Protein AF-A0A5E5PT54-F1 (afdb_monomer_lite)

Secondary structure (DSSP, 8-state):
-PPP-PPPP-S-----PPEEEE-TTSPEEEEEE--PPPSSS-----EEEEETT--EETTEE-

Radius of gyration: 17.33 Å; chains: 1; bounding box: 30×24×51 Å

Sequence (62 aa):
MPKLSIPKSGGSFSARTGSYEVGNQGEGSFGVPLGIPNARGVKPSLHLSYNSGSGMEVFGLG

pLDDT: mean 90.1, std 6.67, range [67.38, 97.0]

Structure (mmCIF, N/CA/C/O backbone):
data_AF-A0A5E5PT54-F1
#
_entry.id   AF-A0A5E5PT54-F1
#
loop_
_atom_site.group_PDB
_atom_site.id
_atom_site.type_symbol
_atom_site.label_atom_id
_atom_site.label_alt_id
_atom_site.label_comp_id
_atom_site.label_asym_id
_atom_site.label_entity_id
_atom_site.label_seq_id
_atom_site.pdbx_PDB_ins_code
_atom_site.Cartn_x
_atom_site.Cartn_y
_atom_site.Cartn_z
_atom_site.occupancy
_atom_site.B_iso_or_equiv
_atom_site.auth_seq_id
_atom_site.auth_comp_id
_atom_site.auth_asym_id
_atom_site.auth_atom_id
_atom_site.pdbx_PDB_model_num
ATOM 1 N N . MET A 1 1 ? -8.860 -8.285 31.460 1.00 67.38 1 MET A N 1
ATOM 2 C CA . MET A 1 1 ? -9.969 -7.387 31.063 1.00 67.38 1 MET A CA 1
ATOM 3 C C . MET A 1 1 ? -9.435 -6.393 30.035 1.00 67.38 1 MET A C 1
ATOM 5 O O . MET A 1 1 ? -8.358 -5.858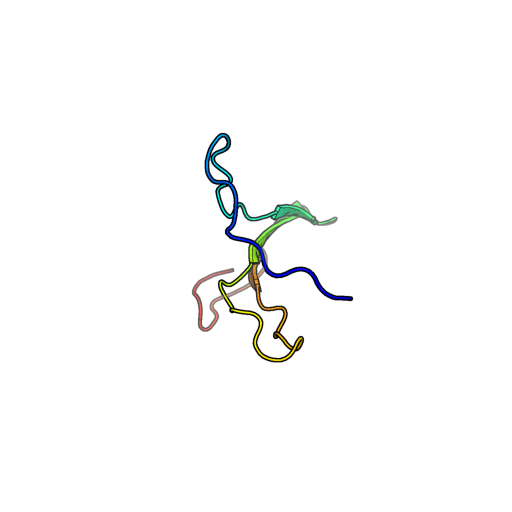 30.288 1.00 67.38 1 MET A O 1
ATOM 9 N N . PRO A 1 2 ? -10.093 -6.184 28.878 1.00 85.06 2 PRO A N 1
ATOM 10 C CA . PRO A 1 2 ? -9.659 -5.188 27.896 1.00 85.06 2 PRO A CA 1
ATOM 11 C C . PRO A 1 2 ? -9.642 -3.794 28.530 1.00 85.06 2 PRO A C 1
ATOM 13 O O . PRO A 1 2 ? -10.576 -3.433 29.246 1.00 85.06 2 PRO A O 1
ATOM 16 N N . LYS A 1 3 ? -8.575 -3.025 28.304 1.00 89.00 3 LYS A N 1
ATOM 17 C CA . LYS A 1 3 ? -8.418 -1.688 28.882 1.00 89.00 3 LYS A CA 1
ATOM 18 C C . LYS A 1 3 ? -8.878 -0.637 27.880 1.00 89.00 3 LYS A C 1
ATOM 20 O O . LYS A 1 3 ? -8.352 -0.573 26.773 1.00 89.00 3 LYS A O 1
ATOM 25 N N . LEU A 1 4 ? -9.828 0.198 28.289 1.00 92.75 4 LEU A N 1
ATOM 26 C CA . LEU A 1 4 ? -10.201 1.393 27.543 1.00 92.75 4 LEU A CA 1
ATOM 27 C C . LEU A 1 4 ? -9.194 2.505 27.857 1.00 92.75 4 LEU A C 1
ATOM 29 O O . LEU A 1 4 ? -8.934 2.805 29.023 1.00 92.75 4 LEU A O 1
ATOM 33 N N . SER A 1 5 ? -8.601 3.100 26.828 1.00 92.06 5 SER A N 1
ATOM 34 C CA . SER A 1 5 ? -7.647 4.200 26.980 1.00 92.06 5 SER A CA 1
ATOM 35 C C . SER A 1 5 ? -7.686 5.133 25.783 1.00 92.06 5 SER A C 1
ATOM 37 O O . SER A 1 5 ? -7.884 4.687 24.655 1.00 92.06 5 SER A O 1
ATOM 39 N N . ILE A 1 6 ? -7.415 6.412 26.031 1.00 90.94 6 ILE A N 1
ATOM 40 C CA . ILE A 1 6 ? -7.198 7.402 24.977 1.00 90.94 6 ILE A CA 1
ATOM 41 C C . ILE A 1 6 ? -5.799 7.165 24.375 1.00 90.94 6 ILE A C 1
ATOM 43 O O . ILE A 1 6 ? -4.848 6.967 25.142 1.00 90.94 6 ILE A O 1
ATOM 47 N N . PRO A 1 7 ? -5.641 7.175 23.038 1.00 86.12 7 PRO A N 1
ATOM 48 C CA . PRO A 1 7 ? -4.329 7.102 22.409 1.00 86.12 7 PRO A CA 1
ATOM 49 C C . PRO A 1 7 ? -3.445 8.258 22.886 1.00 86.12 7 PRO A C 1
ATOM 51 O O . PRO A 1 7 ? -3.829 9.422 22.790 1.00 86.12 7 PRO A O 1
ATOM 54 N N . LYS A 1 8 ? -2.249 7.952 23.392 1.00 86.75 8 LYS A N 1
ATOM 55 C CA . LYS A 1 8 ? -1.237 8.979 23.663 1.00 86.75 8 LYS A CA 1
ATOM 56 C C . LYS A 1 8 ? -0.625 9.385 22.320 1.00 86.75 8 LYS A C 1
ATOM 58 O O . LYS A 1 8 ? -0.114 8.525 21.609 1.00 86.75 8 LYS A O 1
ATOM 63 N N . SER A 1 9 ? -0.747 10.654 21.941 1.00 80.19 9 SER A N 1
ATOM 64 C CA . SER A 1 9 ? -0.382 11.132 20.602 1.00 80.19 9 SER A CA 1
ATOM 65 C C . SER A 1 9 ? 1.056 11.644 20.501 1.00 80.19 9 SER A C 1
ATOM 67 O O . SER A 1 9 ? 1.565 12.223 21.456 1.00 80.19 9 SER A O 1
ATOM 69 N N . GLY A 1 10 ? 1.604 11.591 19.282 1.00 78.81 10 GLY A N 1
ATOM 70 C CA . GLY A 1 10 ? 2.693 12.458 18.814 1.00 78.81 10 GLY A CA 1
ATOM 71 C C . GLY A 1 10 ? 4.103 11.879 18.963 1.00 78.81 10 GLY A C 1
ATOM 72 O O . GLY A 1 10 ? 4.411 11.222 19.950 1.00 78.81 10 GLY A O 1
ATOM 73 N N . GLY A 1 11 ? 4.964 12.135 17.969 1.00 80.44 11 GLY A N 1
ATOM 74 C CA . GLY A 1 11 ? 6.407 11.860 18.050 1.00 80.44 11 GLY A CA 1
ATOM 75 C C . GLY A 1 11 ? 7.059 11.356 16.759 1.00 80.44 11 GLY A C 1
ATOM 76 O O . GLY A 1 11 ? 8.238 11.606 16.545 1.00 80.44 11 GLY A O 1
ATOM 77 N N . SER A 1 12 ? 6.309 10.691 15.875 1.00 83.62 12 SER A N 1
ATOM 78 C CA . SER A 1 12 ? 6.829 10.165 14.606 1.00 83.62 12 SER A CA 1
ATOM 79 C C . SER A 1 12 ? 5.861 10.433 13.459 1.00 83.62 12 SER A C 1
ATOM 81 O O . SER A 1 12 ? 4.646 10.292 13.610 1.00 83.62 12 SER A O 1
ATOM 83 N N . PHE A 1 13 ? 6.416 10.815 12.311 1.00 80.31 13 PHE A N 1
ATOM 84 C CA . PHE A 1 13 ? 5.708 10.832 11.042 1.00 80.31 13 PHE A CA 1
ATOM 85 C C . PHE A 1 13 ? 5.958 9.499 10.339 1.00 80.31 13 PHE A C 1
ATOM 87 O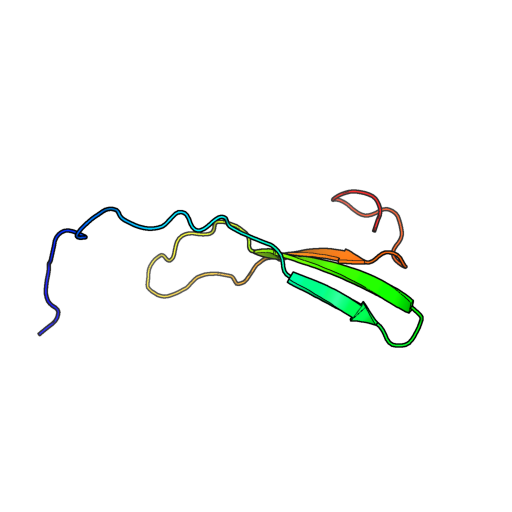 O . PHE A 1 13 ? 7.078 9.206 9.927 1.00 80.31 13 PHE A O 1
ATOM 94 N N . SER A 1 14 ? 4.911 8.689 10.207 1.00 78.50 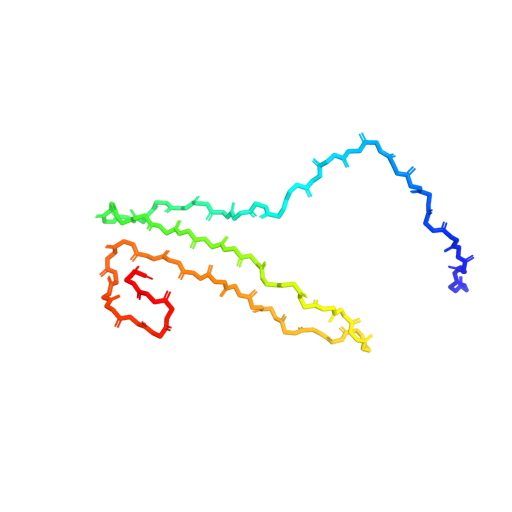14 SER A N 1
ATOM 95 C CA . SER A 1 14 ? 4.943 7.477 9.396 1.00 78.50 14 SER A CA 1
ATOM 96 C C . SER A 1 14 ? 4.045 7.701 8.189 1.00 78.50 14 SER A C 1
ATOM 98 O O . SER A 1 14 ? 2.817 7.692 8.298 1.00 78.50 14 SER A O 1
ATOM 100 N N . ALA A 1 15 ? 4.667 7.971 7.042 1.00 74.81 15 ALA A N 1
ATOM 101 C CA . ALA A 1 15 ? 3.958 7.963 5.777 1.00 74.81 15 ALA A CA 1
ATOM 102 C C . ALA A 1 15 ? 3.565 6.531 5.437 1.00 74.81 15 ALA A C 1
ATOM 104 O O . ALA A 1 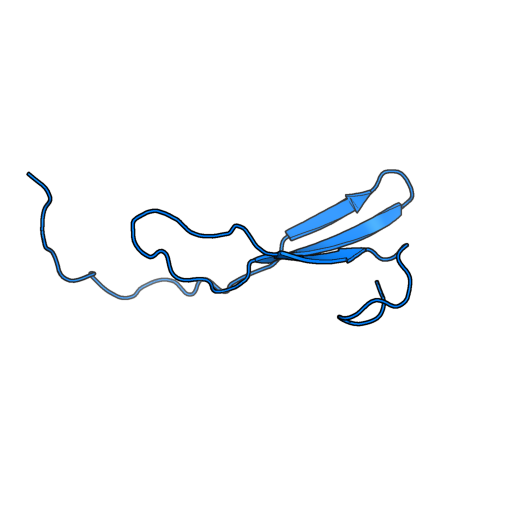15 ? 4.257 5.566 5.766 1.00 74.81 15 ALA A O 1
ATOM 105 N N . ARG A 1 16 ? 2.461 6.398 4.715 1.00 71.50 16 ARG A N 1
ATOM 106 C CA . ARG A 1 16 ? 2.074 5.116 4.164 1.00 71.50 16 ARG A CA 1
ATOM 107 C C . ARG A 1 16 ? 2.901 4.828 2.920 1.00 71.50 16 ARG A C 1
ATOM 109 O O . ARG A 1 16 ? 2.488 5.118 1.803 1.00 71.50 16 ARG A O 1
ATOM 116 N N . THR A 1 17 ? 4.108 4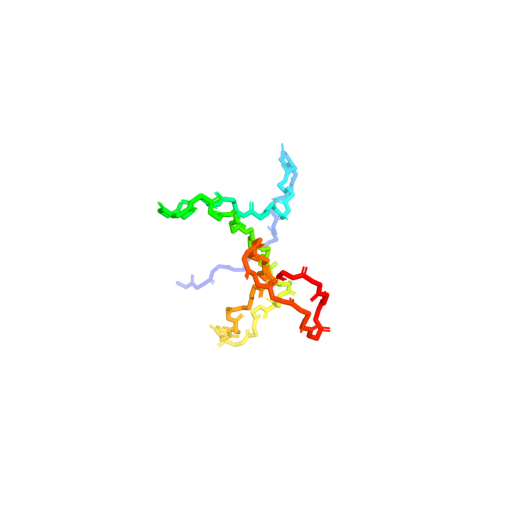.341 3.144 1.00 77.69 17 THR A N 1
ATOM 117 C CA . THR A 1 17 ? 5.055 4.027 2.082 1.00 77.69 17 THR A CA 1
ATOM 118 C C . THR A 1 17 ? 4.681 2.702 1.438 1.00 77.69 17 THR A C 1
ATOM 120 O O . THR A 1 17 ? 4.293 1.758 2.130 1.00 77.69 17 THR A O 1
ATOM 123 N N . GLY A 1 18 ? 4.788 2.636 0.114 1.00 79.19 18 GLY A N 1
ATOM 124 C CA . GLY A 1 18 ? 4.770 1.356 -0.576 1.00 79.19 18 GLY A CA 1
ATOM 125 C C . GLY A 1 18 ? 6.081 0.590 -0.393 1.00 79.19 18 GLY A C 1
ATOM 126 O O . GLY A 1 18 ? 7.073 1.151 0.078 1.00 79.19 18 GLY A O 1
ATOM 127 N N . SER A 1 19 ? 6.078 -0.686 -0.761 1.00 87.38 19 SER A N 1
ATOM 128 C CA . SER A 1 19 ? 7.283 -1.507 -0.896 1.00 87.38 19 SER A CA 1
ATOM 129 C C . SER A 1 19 ? 7.678 -1.608 -2.365 1.00 87.38 19 SER A C 1
ATOM 131 O O . SER A 1 19 ? 6.807 -1.736 -3.224 1.00 87.38 19 SER A O 1
ATOM 133 N N . TYR A 1 20 ? 8.980 -1.540 -2.640 1.00 90.75 20 TYR A N 1
ATOM 134 C CA . TYR A 1 20 ? 9.547 -1.771 -3.967 1.00 90.75 20 TYR A CA 1
ATOM 135 C C . TYR A 1 20 ? 10.335 -3.078 -3.971 1.00 90.75 20 TYR A C 1
ATOM 137 O O . TYR A 1 20 ? 11.131 -3.314 -3.059 1.00 90.75 20 TYR A O 1
ATOM 145 N N . GLU A 1 21 ? 10.134 -3.894 -4.999 1.00 94.31 21 GLU A N 1
ATOM 146 C CA . GLU A 1 21 ? 10.812 -5.173 -5.191 1.00 94.31 21 GLU A CA 1
ATOM 147 C C . GLU A 1 21 ? 11.283 -5.309 -6.641 1.00 94.31 21 GLU A C 1
ATOM 149 O O . GLU A 1 21 ? 10.639 -4.824 -7.571 1.00 94.31 21 GLU A O 1
ATOM 154 N N . VAL A 1 22 ? 12.428 -5.968 -6.829 1.00 94.06 22 VAL A N 1
ATOM 155 C CA . VAL A 1 22 ? 12.993 -6.249 -8.153 1.00 94.06 22 VAL A CA 1
ATOM 156 C C . VAL A 1 22 ? 12.795 -7.725 -8.460 1.00 94.06 22 VAL A C 1
ATOM 158 O O . VAL A 1 22 ? 13.269 -8.586 -7.718 1.00 94.06 22 VAL A O 1
ATOM 161 N N . GLY A 1 23 ? 12.108 -8.015 -9.561 1.00 90.81 23 GLY A N 1
ATOM 162 C CA . GLY A 1 23 ? 11.901 -9.371 -10.045 1.00 90.81 23 GLY A CA 1
ATOM 163 C C . GLY A 1 23 ? 13.137 -9.949 -10.737 1.00 90.81 23 GLY A C 1
ATOM 164 O O . GLY A 1 23 ? 14.017 -9.239 -11.223 1.00 90.81 23 GLY A O 1
ATOM 165 N N . ASN A 1 24 ? 13.171 -11.275 -10.863 1.00 90.94 24 ASN A N 1
ATOM 166 C CA . ASN A 1 24 ? 14.314 -12.009 -11.427 1.00 90.94 24 ASN A CA 1
ATOM 167 C C . ASN A 1 24 ? 14.631 -11.669 -12.896 1.00 90.94 24 ASN A C 1
ATOM 169 O O . ASN A 1 24 ? 15.728 -11.950 -13.366 1.00 90.94 24 ASN A O 1
ATOM 173 N N . GLN A 1 25 ? 13.672 -11.094 -13.625 1.00 91.94 25 GLN A N 1
ATOM 174 C CA . GLN A 1 25 ? 13.815 -10.699 -15.031 1.00 91.94 25 GLN A CA 1
ATOM 175 C C . GLN A 1 25 ? 14.047 -9.185 -15.197 1.00 91.94 25 GLN A C 1
ATOM 177 O O . GLN A 1 25 ? 13.944 -8.665 -16.302 1.00 91.94 25 GLN A O 1
ATOM 182 N N . GLY A 1 26 ? 14.348 -8.474 -14.104 1.00 92.19 26 GLY A N 1
ATOM 183 C CA . GLY A 1 26 ? 14.593 -7.030 -14.108 1.00 92.19 26 GLY A CA 1
ATOM 184 C C . GLY A 1 26 ? 13.330 -6.167 -14.090 1.00 92.19 26 GLY A C 1
ATOM 185 O O . GLY A 1 26 ? 13.436 -4.951 -14.220 1.00 92.19 26 GLY A O 1
ATOM 186 N N . GLU A 1 27 ? 12.151 -6.770 -13.923 1.00 94.50 27 GLU A N 1
ATOM 187 C CA . GLU A 1 27 ? 10.912 -6.018 -13.725 1.00 94.50 27 GLU A CA 1
ATOM 188 C C . GLU A 1 27 ? 10.901 -5.365 -12.331 1.00 94.50 27 GLU A C 1
ATOM 190 O O . GLU A 1 27 ? 11.418 -5.940 -11.368 1.00 94.50 27 GLU A O 1
ATOM 195 N N . GLY A 1 28 ? 10.341 -4.160 -12.233 1.00 95.75 28 GLY A N 1
ATOM 196 C CA . GLY A 1 28 ? 10.148 -3.450 -10.975 1.00 95.75 28 GLY A CA 1
ATOM 197 C C . GLY A 1 28 ? 8.695 -3.504 -10.513 1.00 95.75 28 GLY A C 1
ATOM 198 O O . GLY A 1 28 ? 7.812 -2.952 -11.175 1.00 95.75 28 GLY A O 1
ATOM 199 N N . SER A 1 29 ? 8.482 -4.070 -9.327 1.00 95.88 29 SER A N 1
ATOM 200 C CA . SER A 1 29 ? 7.185 -4.124 -8.658 1.00 95.88 29 SER A CA 1
ATOM 201 C C . SER A 1 29 ? 7.102 -3.093 -7.534 1.00 95.88 29 SER A C 1
ATOM 203 O O . SER A 1 29 ? 8.028 -2.936 -6.737 1.00 95.88 29 SER A O 1
ATOM 205 N N . PHE A 1 30 ? 5.971 -2.397 -7.432 1.00 95.25 30 PHE A N 1
ATOM 206 C CA . PHE A 1 30 ? 5.686 -1.453 -6.351 1.00 95.25 30 PHE A CA 1
ATOM 207 C C . PHE A 1 30 ? 4.279 -1.667 -5.795 1.00 95.25 30 PHE A C 1
ATOM 209 O O . PHE A 1 30 ? 3.323 -1.789 -6.553 1.00 95.25 30 PHE A O 1
ATOM 216 N N . GLY A 1 31 ? 4.131 -1.693 -4.469 1.00 93.88 31 GLY A N 1
ATOM 217 C CA . GLY A 1 31 ? 2.841 -1.947 -3.823 1.00 93.88 31 GLY A CA 1
ATOM 218 C C . GLY A 1 31 ? 2.525 -0.956 -2.713 1.00 93.88 31 GLY A C 1
ATOM 219 O O . GLY A 1 31 ? 3.298 -0.829 -1.769 1.00 93.88 31 GLY A O 1
ATOM 220 N N . VAL A 1 32 ? 1.359 -0.305 -2.765 1.00 93.88 32 VAL A N 1
ATOM 221 C CA . VAL A 1 32 ? 0.871 0.619 -1.723 1.00 93.88 32 VAL A CA 1
ATOM 222 C C . VAL A 1 32 ? -0.365 0.037 -1.025 1.00 93.88 32 VAL A C 1
ATOM 224 O O . VAL A 1 32 ? -1.374 -0.217 -1.685 1.00 93.88 32 VAL A O 1
ATOM 227 N N . PRO A 1 33 ? -0.361 -0.152 0.308 1.00 92.00 33 PRO A N 1
ATOM 228 C CA . PRO A 1 33 ? -1.525 -0.683 1.019 1.00 92.00 33 PRO A CA 1
ATOM 229 C C . PRO A 1 33 ? -2.687 0.326 1.073 1.00 92.00 33 PRO A C 1
ATOM 231 O O . PRO A 1 33 ? -2.490 1.501 1.394 1.00 92.00 33 PRO A O 1
ATOM 234 N N . LEU A 1 34 ? -3.923 -0.137 0.849 1.00 91.31 34 LEU A N 1
ATOM 235 C CA . LEU A 1 34 ? -5.134 0.701 0.851 1.00 91.31 34 LEU A CA 1
ATOM 236 C C . LEU A 1 34 ? -5.740 0.910 2.245 1.00 91.31 34 LEU A C 1
ATOM 238 O O . LEU A 1 34 ? -5.660 0.066 3.136 1.00 91.31 34 LEU A O 1
ATOM 242 N N . GLY A 1 35 ? -6.335 2.090 2.463 1.00 90.19 35 GLY A N 1
ATOM 243 C CA . GLY A 1 35 ? -6.723 2.681 3.766 1.00 90.19 35 GLY A CA 1
ATOM 244 C C . GLY A 1 35 ? -7.978 2.157 4.390 1.00 90.19 35 GLY A C 1
ATOM 245 O O . GLY A 1 35 ? -8.853 2.946 4.709 1.00 90.19 35 GLY A O 1
ATOM 246 N N . ILE A 1 36 ? -8.063 0.844 4.554 1.00 91.25 36 ILE A N 1
ATOM 247 C CA . ILE A 1 36 ? -9.324 0.224 4.920 1.00 91.25 36 ILE A CA 1
ATOM 248 C C . ILE A 1 36 ? -9.390 0.065 6.441 1.00 91.25 36 ILE A C 1
ATOM 250 O O . ILE A 1 36 ? -8.519 -0.596 7.024 1.00 91.25 36 ILE A O 1
ATOM 254 N N . PRO A 1 37 ? -10.388 0.679 7.102 1.00 90.50 37 PRO A N 1
ATOM 255 C CA . PRO A 1 37 ? -10.549 0.558 8.540 1.00 90.50 37 PRO A CA 1
ATOM 256 C C . PRO A 1 37 ? -10.859 -0.891 8.923 1.00 90.50 37 PRO A C 1
ATOM 258 O O . PRO A 1 37 ? -11.511 -1.631 8.186 1.00 90.50 37 PRO A O 1
ATOM 261 N N . ASN A 1 38 ? -10.398 -1.295 10.105 1.00 91.81 38 ASN A N 1
ATOM 262 C CA . ASN A 1 38 ? -10.807 -2.564 10.688 1.00 91.81 38 ASN A CA 1
ATOM 263 C C . ASN A 1 38 ? -12.181 -2.385 11.343 1.00 91.81 38 ASN A C 1
ATOM 265 O O . ASN A 1 38 ? -12.350 -1.487 12.165 1.00 91.81 38 ASN A O 1
ATOM 269 N N . ALA A 1 39 ? -13.152 -3.213 10.956 1.00 89.06 39 ALA A N 1
ATOM 270 C CA . ALA A 1 39 ? -14.494 -3.176 11.523 1.00 89.06 39 ALA A CA 1
ATOM 271 C C . ALA A 1 39 ? -14.586 -4.094 12.756 1.00 89.06 39 ALA A C 1
ATOM 273 O O . ALA A 1 39 ? -14.139 -3.747 13.844 1.00 89.06 39 ALA A O 1
ATOM 274 N N . ARG A 1 40 ? -15.153 -5.296 12.605 1.00 92.62 40 ARG A N 1
ATOM 275 C CA . ARG A 1 40 ? -15.318 -6.282 13.690 1.00 92.62 40 ARG A CA 1
ATOM 276 C C . ARG A 1 40 ? -14.154 -7.276 13.754 1.00 92.62 40 ARG A C 1
ATOM 278 O O . ARG A 1 40 ? -14.369 -8.481 13.781 1.00 92.62 40 ARG A O 1
ATOM 285 N N . GLY A 1 41 ? -12.921 -6.782 13.671 1.00 90.38 41 GLY A N 1
ATOM 286 C CA . GLY A 1 41 ? -11.724 -7.624 13.549 1.00 90.38 41 GLY A CA 1
ATOM 287 C C . GLY A 1 41 ? -11.470 -8.149 12.131 1.00 90.38 41 GLY A C 1
ATOM 288 O O . GLY A 1 41 ? -10.421 -8.733 11.880 1.00 90.38 41 GLY A O 1
ATOM 289 N N . VAL A 1 42 ? -12.389 -7.902 11.195 1.00 92.19 42 VAL A N 1
ATOM 290 C CA . VAL A 1 42 ? -12.269 -8.281 9.785 1.00 92.19 42 VAL A CA 1
ATOM 291 C C . VAL A 1 42 ? -11.943 -7.040 8.962 1.00 92.19 42 VAL A C 1
ATOM 293 O O . VAL A 1 42 ? -12.633 -6.022 9.059 1.00 92.19 42 VAL A O 1
ATOM 296 N N . LYS A 1 43 ? -10.899 -7.143 8.138 1.00 92.75 43 LYS A N 1
ATOM 297 C CA . LYS A 1 43 ? -10.558 -6.165 7.102 1.00 92.75 43 LYS A CA 1
ATOM 298 C C . LYS A 1 43 ? -10.027 -6.887 5.860 1.00 92.75 43 LYS A C 1
ATOM 300 O O . LYS A 1 43 ? -9.292 -7.863 6.017 1.00 92.75 43 LYS A O 1
ATOM 305 N N . PRO A 1 44 ? -10.347 -6.422 4.646 1.00 93.12 44 PRO A N 1
ATOM 306 C CA . PRO A 1 44 ? -9.695 -6.920 3.445 1.00 93.12 44 PRO A CA 1
ATOM 307 C C . PRO A 1 44 ? -8.258 -6.383 3.369 1.00 93.12 44 PRO A C 1
ATOM 309 O O . PRO A 1 44 ? -7.994 -5.220 3.686 1.00 93.12 44 PRO A O 1
ATOM 312 N N . SER A 1 45 ? -7.324 -7.237 2.953 1.00 90.88 45 SER A N 1
ATOM 313 C CA . SER A 1 45 ? -5.946 -6.834 2.666 1.00 90.88 45 SER A CA 1
ATOM 314 C C . SER A 1 45 ? -5.850 -6.435 1.196 1.00 90.88 45 SER A C 1
ATOM 316 O O . SER A 1 45 ? -5.656 -7.294 0.343 1.00 90.88 45 SER A O 1
ATOM 318 N N . LEU A 1 4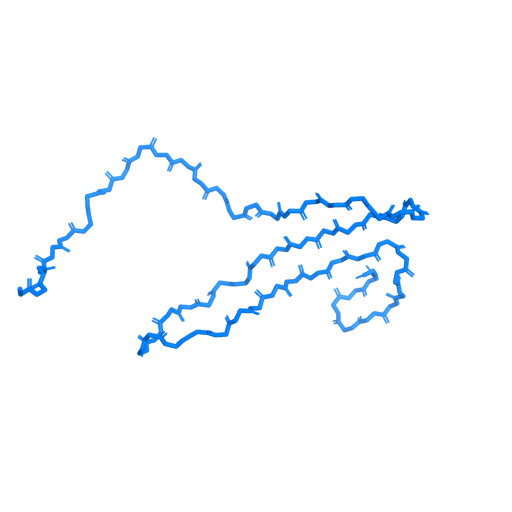6 ? -6.053 -5.147 0.897 1.00 93.00 46 LEU A N 1
ATOM 319 C CA . LEU A 1 46 ? -5.969 -4.613 -0.467 1.00 93.00 46 LEU A CA 1
ATOM 320 C C . LEU A 1 46 ? -4.726 -3.740 -0.647 1.00 93.00 46 LEU A C 1
ATOM 322 O O . LEU A 1 46 ? -4.402 -2.919 0.215 1.00 93.00 46 LEU A O 1
ATOM 326 N N . HIS A 1 47 ? -4.078 -3.899 -1.796 1.00 93.44 47 HIS A N 1
ATOM 327 C CA . HIS A 1 47 ? -2.919 -3.129 -2.232 1.00 93.44 47 HIS A CA 1
ATOM 328 C C . HIS A 1 47 ? -3.184 -2.592 -3.641 1.00 93.44 47 HIS A C 1
ATOM 330 O O . HIS A 1 47 ? -3.786 -3.287 -4.457 1.00 93.44 47 HIS A O 1
ATOM 336 N N . LEU A 1 48 ? -2.750 -1.360 -3.909 1.00 93.75 48 LEU A N 1
ATOM 337 C CA . LEU A 1 48 ? -2.545 -0.885 -5.272 1.00 93.75 48 LEU A CA 1
ATOM 338 C C . LEU A 1 48 ? -1.154 -1.347 -5.697 1.00 93.75 48 LEU A C 1
ATOM 340 O O . LEU A 1 48 ? -0.167 -0.921 -5.094 1.00 93.75 48 LEU A O 1
ATOM 344 N N . SER A 1 49 ? -1.104 -2.232 -6.682 1.00 95.06 49 SER A N 1
ATOM 345 C CA . SER A 1 49 ? 0.133 -2.818 -7.188 1.00 95.06 49 SER A CA 1
ATOM 346 C C . SER A 1 49 ? 0.431 -2.274 -8.578 1.00 95.06 49 SER A C 1
ATOM 348 O O . SER A 1 49 ? -0.491 -2.079 -9.361 1.00 95.06 49 SER A O 1
ATOM 350 N N . TYR A 1 50 ? 1.711 -2.056 -8.846 1.00 95.62 50 TYR A N 1
ATOM 351 C CA . TYR A 1 50 ? 2.282 -1.718 -10.142 1.00 95.62 50 TYR A CA 1
ATOM 352 C C . TYR A 1 50 ? 3.394 -2.722 -10.448 1.00 95.62 50 TYR A C 1
ATOM 354 O O . TYR A 1 50 ? 4.168 -3.068 -9.551 1.00 95.62 50 TYR A O 1
ATOM 362 N N . ASN A 1 51 ? 3.493 -3.150 -11.697 1.00 96.25 51 ASN A N 1
ATOM 363 C CA . ASN A 1 51 ? 4.526 -4.022 -12.228 1.00 96.25 51 ASN A CA 1
ATOM 364 C C . ASN A 1 51 ? 4.953 -3.496 -13.603 1.00 96.25 51 ASN A C 1
ATOM 366 O O . ASN A 1 51 ? 4.151 -3.401 -14.529 1.00 96.25 51 ASN A O 1
ATOM 370 N N . SER A 1 52 ? 6.237 -3.186 -13.779 1.00 96.25 52 SER A N 1
ATOM 371 C CA . SER A 1 52 ? 6.707 -2.547 -15.018 1.00 96.25 52 SER A CA 1
ATOM 372 C C . SER A 1 52 ? 6.544 -3.405 -16.280 1.00 96.25 52 SER A C 1
ATOM 374 O O . SER A 1 52 ? 6.672 -2.890 -17.387 1.00 96.25 52 SER A O 1
ATOM 376 N N . GLY A 1 53 ? 6.333 -4.715 -16.126 1.00 94.94 53 GLY A N 1
ATOM 377 C CA . GLY A 1 53 ? 6.071 -5.641 -17.228 1.00 94.94 53 GLY A CA 1
ATOM 378 C C . GLY A 1 53 ? 4.593 -5.764 -17.607 1.00 94.94 53 GLY A C 1
ATOM 379 O O . GLY A 1 53 ? 4.280 -6.468 -18.567 1.00 94.94 53 GLY A O 1
ATOM 380 N N . SER A 1 54 ? 3.688 -5.119 -16.869 1.00 95.12 54 SER A N 1
ATOM 381 C CA . SER A 1 54 ? 2.243 -5.222 -17.088 1.00 95.12 54 SER A CA 1
ATOM 382 C C . SER A 1 54 ? 1.716 -4.148 -18.046 1.00 95.12 54 SER A C 1
ATOM 384 O O . SER A 1 54 ? 2.351 -3.125 -18.302 1.00 95.12 54 SER A O 1
ATOM 386 N N . GLY A 1 55 ? 0.558 -4.431 -18.647 1.00 96.00 55 GLY A N 1
ATOM 387 C CA . GLY A 1 55 ? -0.087 -3.584 -19.653 1.00 96.00 55 GLY A CA 1
ATOM 388 C C . GLY A 1 55 ? -1.040 -2.543 -19.063 1.00 96.00 55 GLY A C 1
ATOM 389 O O . GLY A 1 55 ? -0.936 -2.169 -17.899 1.00 96.00 55 GLY A O 1
ATOM 390 N N . MET A 1 56 ? -1.966 -2.044 -19.889 1.00 96.81 56 MET A N 1
ATOM 391 C CA . MET A 1 56 ? -3.029 -1.154 -19.417 1.00 96.81 56 MET A CA 1
ATOM 392 C C . MET A 1 56 ? -4.112 -1.937 -18.681 1.00 96.81 56 MET A C 1
ATOM 394 O O . MET A 1 56 ? -4.749 -2.810 -19.265 1.00 96.81 56 MET A O 1
ATOM 398 N N . GLU A 1 57 ? -4.377 -1.527 -17.449 1.00 95.69 57 GLU A N 1
ATOM 399 C CA . GLU A 1 57 ? -5.410 -2.064 -16.573 1.00 95.69 57 GLU A CA 1
ATOM 400 C C . GLU A 1 57 ? -6.352 -0.958 -16.066 1.00 95.69 57 GLU A C 1
ATOM 402 O O . GLU A 1 57 ? -6.218 0.230 -16.373 1.00 95.69 57 GLU A O 1
ATOM 407 N N . VAL A 1 58 ? -7.330 -1.335 -15.241 1.00 97.00 58 VAL A N 1
ATOM 408 C CA . VAL A 1 58 ? -8.337 -0.410 -14.681 1.00 97.00 58 VAL A CA 1
ATOM 409 C C . VAL A 1 58 ? -7.751 0.725 -13.827 1.00 97.00 58 VAL A C 1
ATOM 411 O O . VAL A 1 58 ? -8.429 1.727 -13.604 1.00 97.00 58 VAL A O 1
ATOM 414 N N . PHE A 1 59 ? -6.508 0.584 -13.354 1.00 96.06 59 PHE A N 1
ATOM 415 C CA . PHE A 1 59 ? -5.809 1.583 -12.536 1.00 96.06 59 PHE A CA 1
ATOM 416 C C . PHE A 1 59 ? -4.684 2.321 -13.271 1.00 96.06 59 PHE A C 1
ATOM 418 O O . PHE A 1 59 ? -4.002 3.137 -12.652 1.00 96.06 59 PHE A O 1
ATOM 425 N N . GLY A 1 60 ? -4.511 2.092 -14.573 1.00 96.62 60 GLY A N 1
ATOM 426 C CA . GLY A 1 60 ? -3.409 2.673 -15.333 1.00 96.62 60 GLY A CA 1
ATOM 427 C C . GLY A 1 60 ? -2.516 1.620 -15.974 1.00 96.62 60 GLY A C 1
ATOM 428 O O . GLY A 1 60 ? -2.875 0.449 -16.060 1.00 96.62 60 GLY A O 1
ATOM 429 N N . LEU A 1 61 ? -1.371 2.079 -16.469 1.00 96.62 61 LEU A N 1
ATOM 430 C CA . LEU A 1 61 ? -0.340 1.228 -17.044 1.00 96.62 61 LEU A CA 1
ATOM 431 C C . LEU A 1 61 ? 0.528 0.646 -15.926 1.00 96.62 61 LEU A C 1
ATOM 433 O O . LEU A 1 61 ? 1.021 1.418 -15.097 1.00 96.62 61 LEU A O 1
ATOM 437 N N . GLY A 1 62 ? 0.787 -0.659 -16.009 1.00 93.56 62 GLY A N 1
ATOM 438 C CA . GLY A 1 62 ? 1.657 -1.393 -15.092 1.00 93.56 62 GLY A CA 1
ATOM 439 C C . GLY A 1 62 ? 0.950 -1.909 -13.849 1.00 93.56 62 GLY A C 1
ATOM 440 O O . GLY A 1 62 ? 0.077 -1.206 -13.304 1.00 93.56 62 GLY A O 1
#

Foldseek 3Di:
DDDDDDDDDDDDDDDQAWDWDADPVRKIKTWTWDDWDQDPNDDDGDIDMDIQPAQQDPVGGD